Protein AF-A0A2N2IJ74-F1 (afdb_monomer)

Structure (mmCIF, N/CA/C/O backbone):
data_AF-A0A2N2IJ74-F1
#
_entry.id   AF-A0A2N2IJ74-F1
#
loop_
_atom_site.group_PDB
_atom_site.id
_atom_site.type_symbol
_atom_site.label_atom_id
_atom_site.label_alt_id
_atom_site.label_comp_id
_atom_site.label_asym_id
_atom_site.label_entity_id
_atom_site.label_seq_id
_atom_site.pdbx_PDB_ins_code
_atom_site.Cartn_x
_atom_site.Cartn_y
_atom_site.Cartn_z
_atom_site.occupancy
_atom_site.B_iso_or_equiv
_atom_site.auth_seq_id
_atom_site.auth_comp_id
_atom_site.auth_asym_id
_atom_site.auth_atom_id
_atom_site.pdbx_PDB_model_num
ATOM 1 N N . MET A 1 1 ? -77.631 -13.175 31.301 1.00 42.38 1 MET A N 1
ATOM 2 C CA . MET A 1 1 ? -77.219 -14.282 30.414 1.00 42.38 1 MET A CA 1
ATOM 3 C C . MET A 1 1 ? -76.063 -13.768 29.563 1.00 42.38 1 MET A C 1
ATOM 5 O O . MET A 1 1 ? -76.218 -12.741 28.925 1.00 42.38 1 MET A O 1
ATOM 9 N N . ARG A 1 2 ? -74.901 -14.414 29.710 1.00 50.19 2 ARG A N 1
ATOM 10 C CA . ARG A 1 2 ? -73.622 -14.334 28.968 1.00 50.19 2 ARG A CA 1
ATOM 11 C C . ARG A 1 2 ? -73.760 -13.725 27.552 1.00 50.19 2 ARG A C 1
ATOM 13 O O . ARG A 1 2 ? -74.682 -14.100 26.846 1.00 50.19 2 ARG A O 1
ATOM 20 N N . ILE A 1 3 ? -72.884 -12.827 27.090 1.00 53.03 3 ILE A N 1
ATOM 21 C CA . ILE A 1 3 ? -71.644 -13.192 26.373 1.00 53.03 3 ILE A CA 1
ATOM 22 C C . ILE A 1 3 ? -70.739 -11.944 26.228 1.00 53.03 3 ILE A C 1
ATOM 24 O O . ILE A 1 3 ? -70.997 -11.053 25.428 1.00 53.03 3 ILE A O 1
ATOM 28 N N . LEU A 1 4 ? -69.646 -11.908 26.997 1.00 51.66 4 LEU A N 1
ATOM 29 C CA . LEU A 1 4 ? -68.394 -11.238 26.626 1.00 51.66 4 LEU A CA 1
ATOM 30 C C . LEU A 1 4 ? -67.640 -12.227 25.731 1.00 51.66 4 LEU A C 1
ATOM 32 O O . LEU A 1 4 ? -66.947 -13.108 26.240 1.00 51.66 4 LEU A O 1
ATOM 36 N N . SER A 1 5 ? -67.844 -12.199 24.413 1.00 58.44 5 SER A N 1
ATOM 37 C 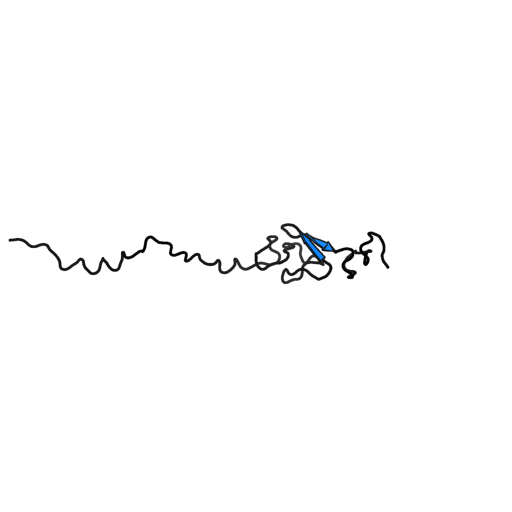CA . SER A 1 5 ? -67.055 -13.053 23.519 1.00 58.44 5 SER A CA 1
ATOM 38 C C . SER A 1 5 ? -67.223 -12.683 22.037 1.00 58.44 5 SER A C 1
ATOM 40 O O . SER A 1 5 ? -68.277 -12.915 21.457 1.00 58.44 5 SER A O 1
ATOM 42 N N . ARG A 1 6 ? -66.103 -12.250 21.430 1.00 60.38 6 ARG A N 1
ATOM 43 C CA . ARG A 1 6 ? -65.576 -12.725 20.121 1.00 60.38 6 ARG A CA 1
ATOM 44 C C . ARG A 1 6 ? -65.547 -11.797 18.905 1.00 60.38 6 ARG A C 1
ATOM 46 O O . ARG A 1 6 ? -65.112 -12.263 17.862 1.00 60.38 6 ARG A O 1
ATOM 53 N N . PHE A 1 7 ? -65.841 -10.504 19.010 1.00 51.53 7 PHE A N 1
ATOM 54 C CA . PHE A 1 7 ? -65.707 -9.595 17.850 1.00 51.53 7 PHE A CA 1
ATOM 55 C C . PHE A 1 7 ? -64.643 -8.499 17.999 1.00 51.53 7 PHE A C 1
ATOM 57 O O . PHE A 1 7 ? -64.763 -7.435 17.409 1.00 51.53 7 PHE A O 1
ATOM 64 N N . ASN A 1 8 ? -63.578 -8.751 18.768 1.00 51.91 8 ASN A N 1
ATOM 65 C CA . ASN A 1 8 ? -62.438 -7.828 18.844 1.00 51.91 8 ASN A CA 1
ATOM 66 C C . ASN A 1 8 ? -61.088 -8.542 19.026 1.00 51.91 8 ASN A C 1
ATOM 68 O O . ASN A 1 8 ? -60.305 -8.173 19.893 1.00 51.91 8 ASN A O 1
ATOM 72 N N . PHE A 1 9 ? -60.836 -9.622 18.280 1.00 53.06 9 PHE A N 1
ATOM 73 C CA . PHE A 1 9 ? -59.557 -10.342 18.400 1.00 53.06 9 PHE A CA 1
ATOM 74 C C . PHE A 1 9 ? -59.051 -10.985 17.101 1.00 53.06 9 PHE A C 1
ATOM 76 O O . PHE A 1 9 ? -58.256 -11.917 17.153 1.00 53.06 9 PHE A O 1
ATOM 83 N N . LEU A 1 10 ? -59.491 -10.504 15.929 1.00 50.38 10 LEU A N 1
ATOM 84 C CA . LEU A 1 10 ? -58.972 -10.988 14.638 1.00 50.38 10 LEU A CA 1
ATOM 85 C C . LEU A 1 10 ? -58.133 -9.953 13.866 1.00 50.38 10 LEU A C 1
ATOM 87 O O . LEU A 1 10 ? -57.564 -10.283 12.837 1.00 50.38 10 LEU A O 1
ATOM 91 N N . LEU A 1 11 ? -57.962 -8.735 14.391 1.00 52.00 11 LEU A N 1
ATOM 92 C CA . LEU A 1 11 ? -57.014 -7.740 13.856 1.00 52.00 11 LEU A CA 1
ATOM 93 C C . LEU A 1 11 ? -55.778 -7.534 14.752 1.00 52.00 11 LEU A C 1
ATOM 95 O O . LEU A 1 11 ? -55.022 -6.596 14.549 1.00 52.00 11 LEU A O 1
ATOM 99 N N . MET A 1 12 ? -55.537 -8.431 15.717 1.00 52.62 12 MET A N 1
ATOM 100 C CA . MET A 1 12 ? -54.263 -8.519 16.455 1.00 52.62 12 MET A CA 1
ATOM 101 C C . MET A 1 12 ? -53.435 -9.765 16.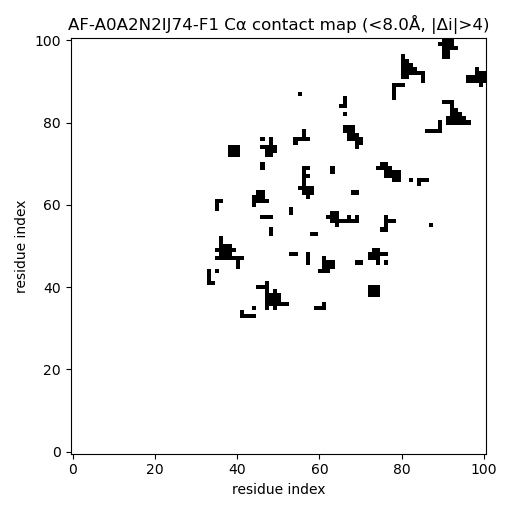092 1.00 52.62 12 MET A C 1
ATOM 103 O O . MET A 1 12 ? -52.403 -10.008 16.702 1.00 52.62 12 MET A O 1
ATOM 107 N N . MET A 1 13 ? -53.852 -10.544 15.084 1.00 53.41 13 MET A N 1
ATOM 108 C CA . MET A 1 13 ? -53.120 -11.741 14.628 1.00 53.41 13 MET A CA 1
ATOM 109 C C . MET A 1 13 ? -52.359 -11.551 13.309 1.00 53.41 13 MET A C 1
ATOM 111 O O . MET A 1 13 ? -51.586 -12.418 12.925 1.00 53.41 13 MET A O 1
ATOM 115 N N . ILE A 1 14 ? -52.487 -10.397 12.650 1.00 59.75 14 ILE A N 1
ATOM 116 C CA . ILE A 1 14 ? -51.569 -9.996 11.566 1.00 59.75 14 ILE A CA 1
ATOM 117 C C . ILE A 1 14 ? -50.274 -9.352 12.095 1.00 59.75 14 ILE A C 1
ATOM 119 O O . ILE A 1 14 ? -49.432 -8.934 11.311 1.00 59.75 14 ILE A O 1
ATOM 123 N N . GLY A 1 15 ? -50.087 -9.307 13.421 1.00 54.78 15 GLY A N 1
ATOM 124 C CA . GLY A 1 15 ? -48.875 -8.802 14.073 1.00 54.78 15 GLY A CA 1
ATOM 125 C C . GLY A 1 15 ? -47.894 -9.872 14.568 1.00 54.78 15 GLY A C 1
ATOM 126 O O . GLY A 1 15 ? -46.900 -9.501 15.175 1.00 54.78 15 GLY A O 1
ATOM 127 N N . TRP A 1 16 ? -48.159 -11.170 14.372 1.00 58.50 16 TRP A N 1
ATOM 128 C CA . TRP A 1 16 ? -47.371 -12.271 14.965 1.00 58.50 16 TRP A CA 1
ATOM 129 C C . TRP A 1 16 ? -47.209 -13.474 14.012 1.00 58.50 16 TRP A C 1
ATOM 131 O O . TRP A 1 16 ? -47.260 -14.628 14.422 1.00 58.50 16 TRP A O 1
ATOM 141 N N . LEU A 1 17 ? -46.971 -13.226 12.722 1.00 55.44 17 LEU A N 1
ATOM 142 C CA . LEU A 1 17 ? -46.261 -14.197 11.874 1.00 55.44 17 LEU A CA 1
ATOM 143 C C . LEU A 1 17 ? -44.824 -13.713 11.655 1.00 55.44 17 LEU A C 1
ATOM 145 O O . LEU A 1 17 ? -44.315 -13.663 10.540 1.00 55.44 17 LEU A O 1
ATOM 149 N N . GLY A 1 18 ? -44.170 -13.348 12.761 1.00 58.91 18 GLY A N 1
ATOM 150 C CA . GLY A 1 18 ? -42.721 -13.417 12.848 1.00 58.91 18 GLY A CA 1
ATOM 151 C C . GLY A 1 18 ? -42.332 -14.885 12.748 1.00 58.91 18 GLY A C 1
ATOM 152 O O . GLY A 1 18 ? -42.480 -15.637 13.709 1.00 58.91 18 GLY A O 1
ATOM 153 N N . LEU A 1 19 ? -41.900 -15.301 11.560 1.00 59.97 19 LEU A N 1
ATOM 154 C CA . LEU A 1 19 ? -41.225 -16.576 11.361 1.00 59.97 19 LEU A CA 1
ATOM 155 C C . LEU A 1 19 ? -39.981 -16.591 12.272 1.00 59.97 19 LEU A C 1
ATOM 157 O O . LEU A 1 19 ? -39.115 -15.728 12.106 1.00 59.97 19 LEU A O 1
ATOM 161 N N . PRO A 1 20 ? -39.852 -17.533 13.228 1.00 60.47 20 PRO A N 1
ATOM 162 C CA . PRO A 1 20 ? -38.630 -17.703 13.999 1.00 60.47 20 PRO A CA 1
ATOM 163 C C . PRO A 1 20 ? -37.649 -18.468 13.109 1.00 60.47 20 PRO A C 1
ATOM 165 O O . PRO A 1 20 ? -37.503 -19.683 13.194 1.00 60.47 20 PRO A O 1
ATOM 168 N N . GLY A 1 21 ? -37.064 -17.763 12.154 1.00 55.56 21 GLY A N 1
ATOM 169 C CA . GLY A 1 21 ? -36.244 -18.366 11.116 1.00 55.56 21 GLY A CA 1
ATOM 170 C C . GLY A 1 21 ? -35.584 -17.275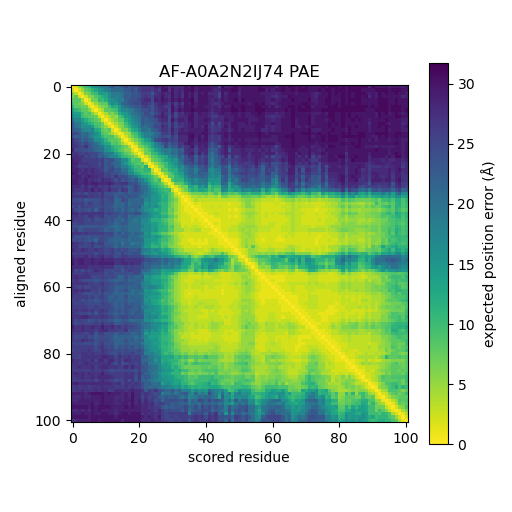 10.306 1.00 55.56 21 GLY A C 1
ATOM 171 O O . GLY A 1 21 ? -36.081 -16.912 9.248 1.00 55.56 21 GLY A O 1
ATOM 172 N N . CYS A 1 22 ? -34.514 -16.729 10.880 1.00 56.72 22 CYS A N 1
ATOM 173 C CA . CYS A 1 22 ? -33.473 -15.946 10.229 1.00 56.72 22 CYS A CA 1
ATOM 174 C C . CYS A 1 22 ? -33.962 -15.083 9.057 1.00 56.72 22 CYS A C 1
ATOM 176 O O . CYS A 1 22 ? -33.675 -15.377 7.898 1.00 56.72 22 CYS A O 1
ATOM 178 N N . HIS A 1 23 ? -34.593 -13.944 9.357 1.00 58.62 23 HIS A N 1
ATOM 179 C CA . HIS A 1 23 ? -34.305 -12.769 8.539 1.00 58.62 23 HIS A CA 1
ATOM 180 C C . HIS A 1 23 ? -32.825 -12.446 8.779 1.00 58.62 23 HIS A C 1
ATOM 182 O O . HIS A 1 23 ? -32.473 -11.596 9.588 1.00 58.62 23 HIS A O 1
ATOM 188 N N . ALA A 1 24 ? -31.947 -13.167 8.081 1.00 58.09 24 ALA A N 1
ATOM 189 C CA . ALA A 1 24 ? -30.610 -12.704 7.770 1.00 58.09 24 ALA A CA 1
ATOM 190 C C . ALA A 1 24 ? -30.749 -11.600 6.716 1.00 58.09 24 ALA A C 1
ATOM 192 O O . ALA A 1 24 ? -30.166 -11.661 5.643 1.00 58.09 24 ALA A O 1
ATOM 193 N N . VAL A 1 25 ? -31.525 -10.564 7.037 1.00 59.59 25 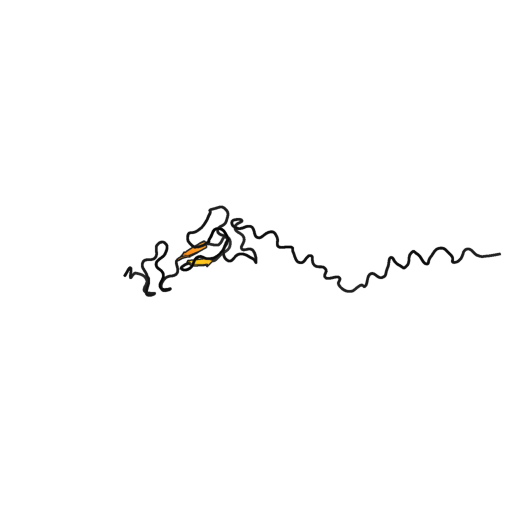VAL A N 1
ATOM 194 C CA . VAL A 1 25 ? -31.153 -9.233 6.592 1.00 59.59 25 VAL A CA 1
ATOM 195 C C . VAL A 1 25 ? -30.081 -8.845 7.591 1.00 59.59 25 VAL A C 1
ATOM 197 O O . VAL A 1 25 ? -30.292 -8.064 8.515 1.00 59.59 25 VAL A O 1
ATOM 200 N N . LEU A 1 26 ? -28.917 -9.483 7.428 1.00 60.88 26 LEU A N 1
ATOM 201 C CA . LEU A 1 26 ? -27.698 -8.754 7.680 1.00 60.88 26 LEU A CA 1
ATOM 202 C C . LEU A 1 26 ? -27.934 -7.437 6.929 1.00 60.88 26 LEU A C 1
ATOM 204 O O . LEU A 1 26 ? -28.341 -7.503 5.759 1.00 60.88 26 LEU A O 1
ATOM 208 N N . PRO A 1 27 ? -27.729 -6.251 7.523 1.00 58.94 27 PRO A N 1
ATOM 209 C CA . PRO A 1 27 ? -27.156 -5.239 6.667 1.00 58.94 27 PRO A CA 1
ATOM 210 C C . PRO A 1 27 ? -25.953 -5.971 6.063 1.00 58.94 27 PRO A C 1
ATOM 212 O O . PRO A 1 27 ? -25.014 -6.321 6.779 1.00 58.94 27 PRO A O 1
ATOM 215 N N . ILE A 1 28 ? -26.031 -6.364 4.783 1.00 61.38 28 ILE A N 1
ATOM 216 C CA . ILE A 1 28 ? -24.798 -6.397 4.016 1.00 61.38 28 ILE A CA 1
ATOM 217 C C . ILE A 1 28 ? -24.252 -5.020 4.319 1.00 61.38 28 ILE A C 1
ATOM 219 O O . ILE A 1 28 ? -24.965 -4.040 4.104 1.00 61.38 28 ILE A O 1
ATOM 223 N N . SER A 1 29 ? -23.164 -4.989 5.085 1.00 56.88 29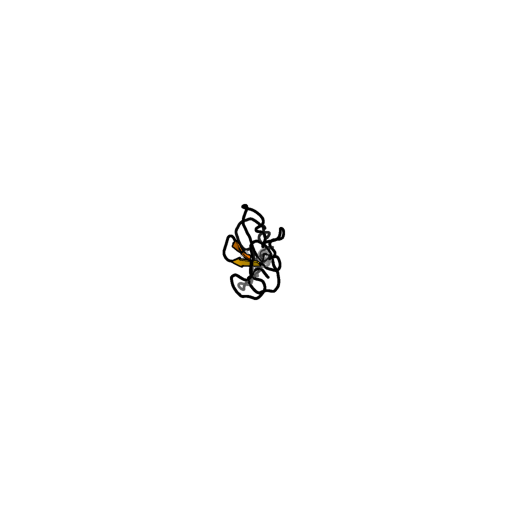 SER A N 1
ATOM 224 C CA . SER A 1 29 ? -22.505 -3.749 5.433 1.00 56.88 29 SER A CA 1
ATOM 225 C C . SER A 1 29 ? -22.384 -3.034 4.101 1.00 56.88 29 SER A C 1
ATOM 227 O O . SER A 1 29 ? -21.716 -3.541 3.198 1.00 56.88 29 SER A O 1
ATOM 229 N N . GLU A 1 30 ? -23.200 -2.001 3.900 1.00 53.84 30 GLU A N 1
ATOM 230 C CA . GLU A 1 30 ? -22.972 -1.055 2.828 1.00 53.84 30 GLU A CA 1
ATOM 231 C C . GLU A 1 30 ? -21.615 -0.531 3.235 1.00 53.84 30 GLU A C 1
ATOM 233 O O . GLU A 1 30 ? -21.562 0.117 4.281 1.00 53.84 30 GLU A O 1
ATOM 238 N N . GLY A 1 31 ? -20.572 -1.042 2.562 1.00 57.62 31 GLY A N 1
ATOM 239 C CA . GLY A 1 31 ? -19.206 -1.099 3.066 1.00 57.62 31 GLY A CA 1
ATOM 240 C C . GLY A 1 31 ? -18.927 0.118 3.915 1.00 57.62 31 GLY A C 1
ATOM 241 O O . GLY A 1 31 ? -19.206 1.238 3.478 1.00 57.62 31 GLY A O 1
ATOM 242 N N . GLU A 1 32 ? -18.487 -0.114 5.152 1.00 60.66 32 GLU A N 1
ATOM 243 C CA . GLU A 1 32 ? -17.863 0.936 5.946 1.00 60.66 32 GLU A CA 1
ATOM 244 C C . GLU A 1 32 ? -16.922 1.632 4.976 1.00 60.66 32 GLU A C 1
ATOM 246 O O . GLU A 1 32 ? -16.068 0.953 4.419 1.00 60.66 32 GLU A O 1
ATOM 251 N N . THR A 1 33 ? -17.272 2.859 4.571 1.00 72.88 33 THR A N 1
ATOM 252 C CA . THR A 1 33 ? -16.852 3.392 3.268 1.00 72.88 33 THR A CA 1
ATOM 253 C C . THR A 1 33 ? -15.348 3.258 3.194 1.00 72.88 33 THR A C 1
ATOM 255 O O . THR A 1 33 ? -14.707 3.954 3.981 1.00 72.88 33 THR A O 1
ATOM 258 N N . ALA A 1 34 ? -14.822 2.349 2.360 1.00 83.12 34 ALA A N 1
ATOM 259 C CA . ALA A 1 34 ? -13.402 2.020 2.386 1.00 83.12 34 ALA A CA 1
ATOM 260 C C . ALA A 1 34 ? -12.621 3.327 2.291 1.00 83.12 34 ALA A C 1
ATOM 262 O O . ALA A 1 34 ? -12.815 4.117 1.355 1.00 83.12 34 ALA A O 1
ATOM 263 N N . THR A 1 35 ? -11.922 3.653 3.377 1.00 88.62 35 THR A N 1
ATOM 264 C CA . THR A 1 35 ? -11.378 4.994 3.567 1.00 88.62 35 THR A CA 1
ATOM 265 C C . THR A 1 35 ? -9.884 4.919 3.412 1.00 88.62 35 THR A C 1
ATOM 267 O O . THR A 1 35 ? -9.162 4.824 4.399 1.00 88.62 35 THR A O 1
ATOM 270 N N . CYS A 1 36 ? -9.455 5.111 2.173 1.00 89.00 36 CYS A N 1
ATOM 271 C CA . CYS A 1 36 ? -8.047 5.082 1.849 1.00 89.00 36 CYS A CA 1
ATOM 272 C C . CYS A 1 36 ? -7.244 6.089 2.679 1.00 89.00 36 CYS A C 1
ATOM 274 O O . CYS A 1 36 ? -7.512 7.299 2.673 1.00 89.00 36 CYS A O 1
ATOM 276 N N . GLY A 1 37 ? -6.225 5.580 3.368 1.00 88.56 37 GLY A N 1
ATOM 277 C CA . GLY A 1 37 ? -5.345 6.343 4.242 1.00 88.56 37 GLY A CA 1
ATOM 278 C C . GLY A 1 37 ? -5.830 6.401 5.691 1.00 88.56 37 GLY A C 1
ATOM 279 O O . GLY A 1 37 ? -5.381 7.278 6.440 1.00 88.56 37 GLY A O 1
ATOM 280 N N . ASN A 1 38 ? -6.732 5.510 6.114 1.00 90.12 38 ASN A N 1
ATOM 281 C CA . ASN A 1 38 ? -7.141 5.384 7.517 1.00 90.12 38 ASN A CA 1
ATOM 282 C C . ASN A 1 38 ? -6.180 4.481 8.324 1.00 90.12 38 ASN A C 1
ATOM 284 O O . ASN A 1 38 ? -6.172 4.540 9.557 1.00 90.12 38 ASN A O 1
ATOM 288 N N . GLY A 1 39 ? -5.310 3.736 7.639 1.00 89.81 39 GLY A N 1
ATOM 289 C CA . GLY A 1 39 ? -4.317 2.827 8.203 1.00 89.81 39 GLY A CA 1
ATOM 290 C C . GLY A 1 39 ? -4.859 1.435 8.517 1.00 89.81 39 GLY A C 1
ATOM 291 O O . GLY A 1 39 ? -4.212 0.707 9.270 1.00 89.81 39 GLY A O 1
ATOM 292 N N . VAL A 1 40 ? -6.030 1.095 7.985 1.00 90.62 40 VAL A N 1
ATOM 293 C CA . VAL A 1 40 ? -6.739 -0.179 8.108 1.00 90.62 40 VAL A CA 1
ATOM 294 C C . VAL A 1 40 ? -6.958 -0.711 6.699 1.00 90.62 40 VAL A C 1
ATOM 296 O O . VAL A 1 40 ? -7.398 0.033 5.839 1.00 90.62 40 VAL A O 1
ATOM 299 N N . LEU A 1 41 ? -6.643 -1.980 6.444 1.00 90.56 41 LEU A N 1
ATOM 300 C CA . LEU A 1 41 ? -6.823 -2.555 5.118 1.00 90.56 41 LEU A CA 1
ATOM 301 C C . LEU A 1 41 ? -8.284 -2.982 4.938 1.00 90.56 41 LEU A C 1
ATOM 303 O O . LEU A 1 41 ? -8.684 -4.079 5.348 1.00 90.56 41 LEU A O 1
ATOM 307 N N . ASP A 1 42 ? -9.081 -2.110 4.325 1.00 90.38 42 ASP A N 1
ATOM 308 C CA . ASP A 1 42 ? -10.487 -2.389 4.053 1.00 90.38 42 ASP A CA 1
ATOM 309 C C . ASP A 1 42 ? -10.656 -3.428 2.915 1.00 90.38 42 ASP A C 1
ATOM 311 O O . ASP A 1 42 ? -9.775 -3.600 2.070 1.00 90.38 42 ASP A O 1
ATOM 315 N N . PRO A 1 43 ? -11.796 -4.149 2.826 1.00 88.25 43 PRO A N 1
ATOM 316 C CA . PRO A 1 43 ? -12.001 -5.206 1.823 1.00 88.25 43 PRO A CA 1
ATOM 317 C C . PRO A 1 43 ? -11.929 -4.747 0.357 1.00 88.25 43 PRO A C 1
ATOM 319 O O . PRO A 1 43 ? -11.820 -5.581 -0.543 1.00 88.25 43 PRO A O 1
ATOM 322 N N . GLU A 1 44 ? -12.073 -3.445 0.116 1.00 88.50 44 GLU A N 1
ATOM 323 C CA . GLU A 1 44 ? -12.045 -2.816 -1.209 1.00 88.50 44 GLU A CA 1
ATOM 324 C C . GLU A 1 44 ? -10.659 -2.230 -1.541 1.00 88.50 44 GLU A C 1
ATOM 326 O O . GLU A 1 44 ? -10.456 -1.721 -2.642 1.00 88.50 44 GLU A O 1
ATOM 331 N N . GLU A 1 45 ? -9.699 -2.349 -0.623 1.00 91.19 45 GLU A N 1
ATOM 332 C CA . GLU A 1 45 ? -8.346 -1.816 -0.731 1.00 91.19 45 GLU A CA 1
ATOM 333 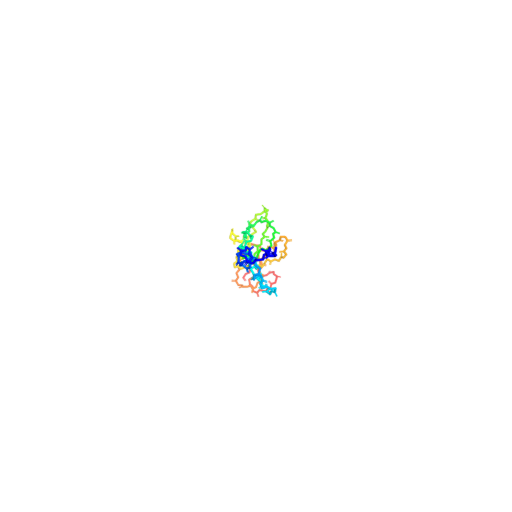C C . GLU A 1 45 ? -7.328 -2.941 -0.922 1.00 91.19 45 GLU A C 1
ATOM 335 O O . GLU A 1 45 ? -7.497 -4.076 -0.477 1.00 91.19 45 GLU A O 1
ATOM 340 N N . THR A 1 46 ? -6.239 -2.626 -1.620 1.00 92.12 46 THR A N 1
ATOM 341 C CA . THR A 1 46 ? -5.110 -3.555 -1.805 1.00 92.12 46 THR A CA 1
ATOM 342 C C . THR A 1 46 ? -3.918 -3.180 -0.920 1.00 92.12 46 THR A C 1
ATOM 344 O O . THR A 1 46 ? -3.038 -4.006 -0.693 1.00 92.12 46 THR A O 1
ATOM 347 N N . CYS A 1 47 ? -3.893 -1.945 -0.421 1.00 92.62 47 CYS A N 1
ATOM 348 C CA . CYS A 1 47 ? -2.929 -1.402 0.529 1.00 92.62 47 CYS A CA 1
ATOM 349 C C . CYS A 1 47 ? -3.564 -0.194 1.236 1.00 92.62 47 CYS A C 1
ATOM 351 O O . CYS A 1 47 ? -4.290 0.545 0.585 1.00 92.62 47 CYS A O 1
ATOM 353 N N . ASP A 1 48 ? -3.250 0.057 2.510 1.00 93.00 48 ASP A N 1
ATOM 354 C CA . ASP A 1 48 ? -3.588 1.322 3.184 1.00 93.00 48 ASP A CA 1
ATOM 355 C C . ASP A 1 48 ? -2.373 1.859 3.972 1.00 93.00 48 ASP A C 1
ATOM 357 O O . ASP A 1 48 ? -2.031 1.328 5.033 1.00 93.00 48 ASP A O 1
ATOM 361 N N . PRO A 1 49 ? -1.697 2.923 3.494 1.00 86.56 49 PRO A N 1
ATOM 362 C CA . PRO A 1 49 ? -0.488 3.466 4.116 1.00 86.56 49 PRO A CA 1
ATOM 363 C C . PRO A 1 49 ? -0.759 4.331 5.361 1.00 86.56 49 PRO A C 1
ATOM 365 O O . PRO A 1 49 ? 0.172 4.861 5.979 1.00 86.56 49 PRO A O 1
ATOM 368 N N . GLY A 1 50 ? -2.026 4.524 5.718 1.00 88.19 50 GLY A N 1
ATOM 369 C CA . GLY A 1 50 ? -2.490 5.467 6.718 1.00 88.19 50 GLY A CA 1
ATOM 3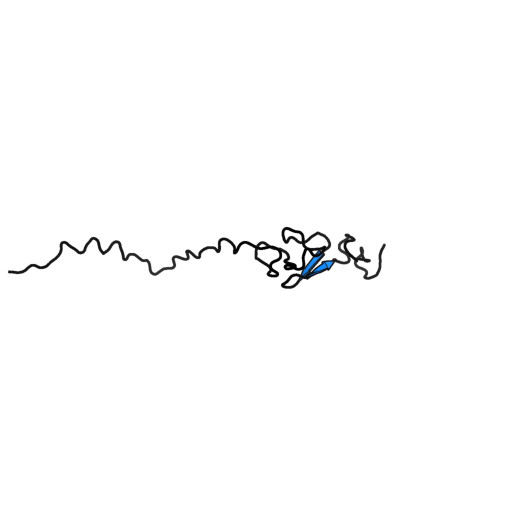70 C C . GLY A 1 50 ? -2.328 6.931 6.315 1.00 88.19 50 GLY A C 1
ATOM 371 O O . GLY A 1 50 ? -1.898 7.292 5.216 1.00 88.19 50 GLY A O 1
ATOM 372 N N . ALA A 1 51 ? -2.628 7.814 7.269 1.00 78.38 51 ALA A N 1
ATOM 373 C CA . ALA A 1 51 ? -2.597 9.265 7.073 1.00 78.38 51 ALA A CA 1
ATOM 374 C C . ALA A 1 51 ? -1.190 9.820 6.775 1.00 78.38 51 ALA A C 1
ATOM 376 O O . ALA A 1 51 ? -1.052 10.980 6.383 1.00 78.38 51 ALA A O 1
ATOM 377 N N . ALA A 1 52 ? -0.144 9.007 6.970 1.00 63.00 52 ALA A N 1
ATOM 378 C CA . ALA A 1 52 ? 1.239 9.358 6.661 1.00 63.00 52 ALA A CA 1
ATOM 379 C C . ALA A 1 52 ? 1.534 9.414 5.150 1.00 63.00 52 ALA A C 1
ATOM 381 O O . ALA A 1 52 ? 2.600 9.896 4.773 1.00 63.00 52 ALA A O 1
ATOM 382 N N . GLY A 1 53 ? 0.563 9.052 4.305 1.00 54.53 53 GLY A N 1
ATOM 383 C CA . GLY A 1 53 ? 0.536 9.450 2.907 1.00 54.53 53 GLY A CA 1
ATOM 384 C C . GLY A 1 53 ? 1.261 8.481 1.984 1.00 54.53 53 GLY A C 1
ATOM 385 O O . GLY A 1 53 ? 2.334 7.978 2.300 1.00 54.53 53 GLY A O 1
ATOM 386 N N . GLN A 1 54 ? 0.604 8.241 0.850 1.00 58.16 54 GLN A N 1
ATOM 387 C CA . GLN A 1 54 ? 1.097 7.679 -0.412 1.00 58.16 54 GLN A CA 1
ATOM 388 C C . GLN A 1 54 ? 2.546 7.225 -0.353 1.00 58.16 54 GLN A C 1
ATOM 390 O O . GLN A 1 54 ? 3.489 7.978 -0.591 1.00 58.16 54 GLN A O 1
ATOM 395 N N . GLN A 1 55 ? 2.690 5.961 0.005 1.00 67.69 55 GLN A N 1
ATOM 396 C CA . GLN A 1 55 ? 3.932 5.248 -0.181 1.00 67.69 55 GLN A CA 1
ATOM 397 C C . GLN A 1 55 ? 4.090 5.077 -1.687 1.00 67.69 55 GLN A C 1
ATOM 399 O O . GLN A 1 55 ? 3.097 4.873 -2.378 1.00 67.69 55 GLN A O 1
ATOM 404 N N . GLU A 1 56 ? 5.307 5.161 -2.208 1.00 78.00 56 GLU A N 1
ATOM 405 C CA . GLU A 1 56 ? 5.576 5.088 -3.653 1.00 78.00 56 GLU A CA 1
ATOM 406 C C . GLU A 1 56 ? 4.980 3.823 -4.325 1.00 78.00 56 GLU A C 1
ATOM 408 O O . GLU A 1 56 ? 4.774 3.809 -5.536 1.00 78.00 56 GLU A O 1
ATOM 413 N N . GLY A 1 57 ? 4.609 2.810 -3.528 1.00 86.44 57 GLY A N 1
ATOM 414 C CA . GLY A 1 57 ? 3.897 1.605 -3.954 1.00 86.44 57 GLY A CA 1
ATOM 415 C C . GLY A 1 57 ? 2.394 1.509 -3.690 1.00 86.44 57 GLY A C 1
ATOM 416 O O . GLY A 1 57 ? 1.796 0.530 -4.127 1.00 86.44 57 GLY A O 1
ATOM 417 N N . CYS A 1 58 ? 1.771 2.479 -3.015 1.00 91.62 58 CYS A N 1
ATOM 418 C CA . CYS A 1 58 ? 0.323 2.521 -2.796 1.00 91.62 58 CYS A CA 1
ATOM 419 C C . CYS A 1 58 ? -0.278 3.794 -3.402 1.00 91.62 58 CYS A C 1
ATOM 421 O O . CYS A 1 58 ? -0.003 4.913 -2.955 1.00 91.62 58 CYS A O 1
ATOM 423 N N . ALA A 1 59 ? -1.092 3.616 -4.438 1.00 88.31 59 ALA A N 1
ATOM 424 C CA . ALA A 1 59 ? -1.737 4.693 -5.170 1.00 88.31 59 ALA A CA 1
ATOM 425 C C . ALA A 1 59 ? -2.809 5.410 -4.329 1.00 88.31 59 ALA A C 1
ATOM 427 O O . ALA A 1 59 ? -3.200 4.973 -3.248 1.00 88.31 59 ALA A O 1
ATOM 428 N N . GLN A 1 60 ? -3.300 6.551 -4.829 1.00 86.00 60 GLN A N 1
ATOM 429 C CA . GLN A 1 60 ? -4.265 7.390 -4.095 1.00 86.00 60 GLN A CA 1
ATOM 430 C C . GLN A 1 60 ? -5.620 6.712 -3.868 1.00 86.00 60 GLN A C 1
ATOM 432 O O . GLN A 1 60 ? -6.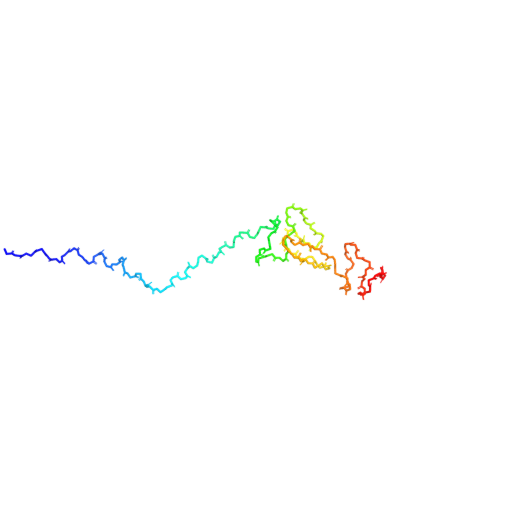397 7.162 -3.033 1.00 86.00 60 GLN A O 1
ATOM 437 N N . ASP A 1 61 ? -5.914 5.692 -4.665 1.00 87.12 61 ASP A N 1
ATOM 438 C CA . ASP A 1 61 ? -7.103 4.854 -4.595 1.00 87.12 61 ASP A CA 1
ATOM 439 C C . ASP A 1 61 ? -6.852 3.559 -3.805 1.00 87.12 61 ASP A C 1
ATOM 441 O O . ASP A 1 61 ? -7.638 2.623 -3.914 1.00 87.12 61 ASP A O 1
ATOM 445 N N . CYS A 1 62 ? -5.764 3.498 -3.025 1.00 91.12 62 CYS A N 1
ATOM 446 C CA . CYS A 1 62 ? -5.384 2.342 -2.214 1.00 91.12 62 CYS A CA 1
ATOM 447 C C . CYS A 1 62 ? -5.216 1.050 -3.035 1.00 91.12 62 CYS A C 1
ATOM 449 O O . CYS A 1 62 ? -5.472 -0.069 -2.577 1.00 91.12 62 CYS A O 1
ATOM 451 N N . THR A 1 63 ? -4.743 1.215 -4.276 1.00 91.44 63 THR A N 1
ATOM 452 C CA . THR A 1 63 ? -4.287 0.130 -5.148 1.00 91.44 63 THR A CA 1
ATOM 453 C C . THR A 1 63 ? -2.763 0.038 -5.163 1.00 91.44 63 THR A C 1
ATOM 455 O O . THR A 1 63 ? -2.057 1.040 -5.037 1.00 91.44 63 THR A O 1
ATOM 458 N N . ILE A 1 64 ? -2.234 -1.177 -5.311 1.00 91.00 64 ILE A N 1
ATOM 459 C CA . ILE A 1 64 ? -0.786 -1.398 -5.402 1.00 91.00 64 ILE A CA 1
ATOM 460 C C . ILE A 1 64 ? -0.281 -0.970 -6.785 1.00 91.00 64 ILE A C 1
ATOM 462 O O . ILE A 1 64 ? -0.830 -1.367 -7.817 1.00 91.00 64 ILE A O 1
ATOM 466 N N . VAL A 1 65 ? 0.793 -0.183 -6.805 1.00 89.88 65 VAL A N 1
ATOM 467 C CA . VAL A 1 65 ? 1.493 0.215 -8.033 1.00 89.88 65 VAL A CA 1
ATOM 468 C C . VAL A 1 65 ? 2.348 -0.963 -8.536 1.00 89.88 65 VAL A C 1
ATOM 470 O O . VAL A 1 65 ? 2.969 -1.647 -7.723 1.00 89.88 65 VAL A O 1
ATOM 473 N N . PRO A 1 66 ? 2.429 -1.229 -9.856 1.00 89.25 66 PRO A N 1
ATOM 474 C CA . PRO A 1 66 ? 3.341 -2.246 -10.392 1.00 89.25 66 PRO A CA 1
ATOM 475 C C . PRO A 1 66 ? 4.789 -2.012 -9.938 1.00 89.25 66 PRO A C 1
ATOM 477 O O . PRO A 1 66 ? 5.235 -0.865 -9.932 1.00 89.25 66 PRO A O 1
ATOM 480 N N . GLY A 1 67 ? 5.510 -3.074 -9.573 1.00 87.69 67 GLY A N 1
ATOM 481 C CA . GLY A 1 67 ? 6.845 -2.961 -8.968 1.00 87.69 67 GLY A CA 1
ATOM 482 C C . GLY A 1 67 ? 6.860 -2.910 -7.445 1.00 87.69 67 GLY A C 1
ATOM 483 O O . GLY A 1 67 ? 7.923 -2.821 -6.847 1.00 87.69 67 GLY A O 1
ATOM 484 N N . TRP A 1 68 ? 5.700 -2.978 -6.785 1.00 90.69 68 TRP A N 1
ATOM 485 C CA . TRP A 1 68 ? 5.610 -2.831 -5.334 1.00 90.69 68 TRP A CA 1
ATOM 486 C C . TRP A 1 68 ? 4.836 -3.970 -4.676 1.00 90.69 68 TRP A C 1
ATOM 488 O O . TRP A 1 68 ? 3.860 -4.483 -5.220 1.00 90.69 68 TRP A O 1
ATOM 498 N N . SER A 1 69 ? 5.263 -4.344 -3.470 1.00 90.44 69 SER A N 1
ATOM 499 C CA . SER A 1 69 ? 4.557 -5.253 -2.566 1.00 90.44 69 SER A CA 1
ATOM 500 C C . SER A 1 69 ? 4.284 -4.528 -1.260 1.00 90.44 69 SER A C 1
ATOM 502 O O . SER A 1 69 ? 5.181 -3.894 -0.708 1.00 90.44 69 SER A O 1
ATOM 504 N N . CYS A 1 70 ? 3.059 -4.628 -0.757 1.00 91.62 70 CYS A N 1
ATOM 505 C CA . CYS A 1 70 ? 2.650 -3.982 0.482 1.00 91.62 70 CYS A CA 1
ATOM 506 C C . CYS A 1 70 ? 2.222 -5.034 1.503 1.00 91.62 70 CYS A C 1
ATOM 508 O O . CYS A 1 70 ? 1.433 -5.921 1.186 1.00 91.62 70 CYS A O 1
ATOM 510 N N . ASP A 1 71 ? 2.712 -4.904 2.733 1.00 90.88 71 ASP A N 1
ATOM 511 C CA . ASP A 1 71 ? 2.425 -5.835 3.823 1.00 90.88 71 ASP A CA 1
ATOM 512 C C . ASP A 1 71 ? 2.098 -5.078 5.119 1.00 90.88 71 ASP A C 1
ATOM 514 O O . ASP A 1 71 ? 2.636 -4.002 5.387 1.00 90.88 71 ASP A O 1
ATOM 518 N N . GLY A 1 72 ? 1.239 -5.670 5.955 1.00 89.69 72 GLY A N 1
ATOM 519 C CA . GLY A 1 72 ? 0.861 -5.131 7.265 1.00 89.69 72 GLY A CA 1
ATOM 520 C C . GLY A 1 72 ? -0.338 -4.173 7.262 1.00 89.69 72 GLY A C 1
ATOM 521 O O . GLY A 1 72 ? -0.948 -3.903 6.229 1.00 89.69 72 GLY A O 1
ATOM 522 N N . GLU A 1 73 ? -0.671 -3.692 8.462 1.00 90.12 73 GLU A N 1
ATOM 523 C CA . GLU A 1 73 ? -1.758 -2.748 8.741 1.00 90.12 73 GLU A CA 1
ATOM 524 C C . GLU A 1 73 ? -1.302 -1.769 9.851 1.00 90.12 73 GLU A C 1
ATOM 526 O O . GLU A 1 73 ? -1.140 -2.193 11.004 1.00 90.12 73 GLU A O 1
ATOM 531 N N . PRO A 1 74 ? -0.999 -0.494 9.535 1.00 88.56 74 PRO A N 1
ATOM 532 C CA . PRO A 1 74 ? -1.019 0.117 8.203 1.00 88.56 74 PRO A CA 1
ATOM 533 C C . PRO A 1 74 ? -0.032 -0.566 7.252 1.00 88.56 74 PRO A C 1
ATOM 535 O O . PRO A 1 74 ? 1.046 -1.004 7.663 1.00 88.56 74 PRO A O 1
ATOM 538 N N . SER A 1 75 ? -0.417 -0.670 5.985 1.00 90.31 75 SER A N 1
ATOM 539 C CA . SER A 1 75 ? 0.402 -1.276 4.944 1.00 90.31 75 SER A CA 1
ATOM 540 C C . SER A 1 75 ? 1.697 -0.499 4.773 1.00 90.31 75 SER A C 1
ATOM 542 O O . SER A 1 75 ? 1.701 0.730 4.776 1.00 90.31 75 SER A O 1
ATOM 544 N N . VAL A 1 76 ? 2.802 -1.224 4.632 1.00 88.50 76 VAL A N 1
ATOM 545 C CA . VAL A 1 76 ? 4.112 -0.677 4.282 1.00 88.50 76 VAL A CA 1
ATOM 546 C C . VAL A 1 76 ? 4.525 -1.286 2.954 1.00 88.50 76 VAL A C 1
ATOM 548 O O . VAL A 1 76 ? 4.711 -2.497 2.853 1.00 88.50 76 VAL A O 1
ATOM 551 N N . CYS A 1 77 ? 4.654 -0.439 1.941 1.00 89.56 77 CYS A N 1
ATOM 552 C CA . CYS A 1 77 ? 5.015 -0.836 0.593 1.00 89.56 77 CYS A CA 1
ATOM 553 C C . CYS A 1 77 ? 6.524 -0.785 0.386 1.00 89.56 77 CYS A C 1
ATOM 555 O O . CYS A 1 77 ? 7.172 0.237 0.630 1.00 89.56 77 CYS A O 1
ATOM 557 N N . GLY A 1 78 ? 7.061 -1.903 -0.086 1.00 88.25 78 GLY A N 1
ATOM 558 C CA . GLY A 1 78 ? 8.435 -2.065 -0.514 1.00 88.25 78 GLY A CA 1
ATOM 559 C C . GLY A 1 78 ? 8.512 -2.372 -2.014 1.00 88.25 78 GLY A C 1
ATOM 560 O O . GLY A 1 78 ? 7.609 -3.019 -2.548 1.00 88.25 78 GLY A O 1
ATOM 561 N N . PRO A 1 79 ? 9.578 -1.921 -2.683 1.00 88.75 79 PRO A N 1
ATOM 562 C CA . PRO A 1 79 ? 9.850 -2.304 -4.060 1.00 88.75 79 PRO A CA 1
ATOM 563 C C . PRO A 1 79 ? 10.089 -3.828 -4.241 1.00 88.75 79 PRO A C 1
ATOM 565 O O . PRO A 1 79 ? 10.561 -4.480 -3.299 1.00 88.75 79 PRO A O 1
ATOM 568 N N . ILE A 1 80 ? 9.794 -4.403 -5.418 1.00 86.56 80 ILE A N 1
ATOM 569 C CA . ILE A 1 80 ? 9.956 -5.843 -5.722 1.00 86.56 80 ILE A CA 1
ATOM 570 C C . ILE A 1 80 ? 11.171 -6.106 -6.620 1.00 86.56 80 ILE A C 1
ATOM 572 O O . ILE A 1 80 ? 11.092 -6.093 -7.842 1.00 86.56 80 ILE A O 1
ATOM 576 N N . CYS A 1 81 ? 12.254 -6.567 -6.000 1.00 85.31 81 CYS A N 1
ATOM 577 C CA . CYS A 1 81 ? 13.452 -6.976 -6.725 1.00 85.31 81 CYS A CA 1
ATOM 578 C C . CYS A 1 81 ? 13.195 -8.150 -7.690 1.00 85.31 81 CYS A C 1
ATOM 580 O O . CYS A 1 81 ? 12.724 -9.215 -7.273 1.00 85.31 81 CYS A O 1
ATOM 582 N N . GLY A 1 82 ? 13.621 -8.011 -8.949 1.00 82.38 82 GLY A N 1
ATOM 583 C CA . GLY A 1 82 ? 13.582 -9.098 -9.935 1.00 82.38 82 GLY A CA 1
ATOM 584 C C . GLY A 1 82 ? 12.262 -9.285 -10.678 1.00 82.38 82 GLY A C 1
ATOM 585 O O . GLY A 1 82 ? 12.048 -10.347 -11.269 1.00 82.38 82 GLY A O 1
ATOM 586 N N . ASP A 1 83 ? 11.374 -8.295 -10.645 1.00 82.75 83 ASP A N 1
ATOM 587 C CA . ASP A 1 83 ? 10.115 -8.308 -11.390 1.00 82.75 83 ASP A CA 1
ATOM 588 C C . ASP A 1 83 ? 10.231 -7.709 -12.809 1.00 82.75 83 ASP A C 1
ATOM 590 O O . ASP A 1 83 ? 9.272 -7.763 -13.586 1.00 82.75 83 ASP A O 1
ATOM 594 N N . GLY A 1 84 ? 11.417 -7.210 -13.174 1.00 81.69 84 GLY A N 1
ATOM 595 C CA . GLY A 1 84 ? 11.663 -6.549 -14.452 1.00 81.69 84 GLY A CA 1
ATOM 596 C C . GLY A 1 84 ? 11.136 -5.109 -14.507 1.00 81.69 84 GLY A C 1
ATOM 597 O O . GLY A 1 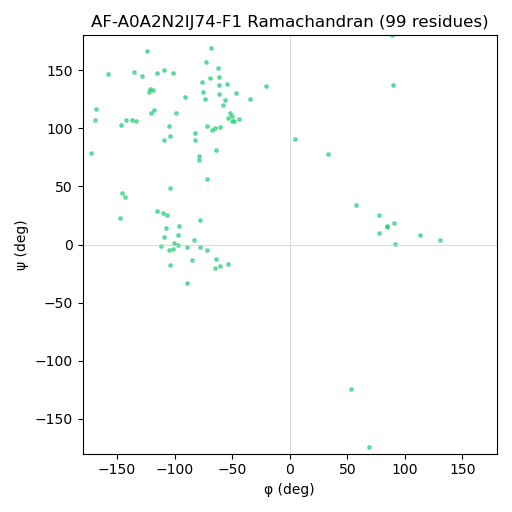84 ? 10.767 -4.644 -15.594 1.00 81.69 84 GLY A O 1
ATOM 598 N N . VAL A 1 85 ? 11.017 -4.439 -13.353 1.00 82.69 85 VAL A N 1
ATOM 599 C CA . VAL A 1 85 ? 10.631 -3.034 -13.240 1.00 82.69 85 VAL A CA 1
ATOM 600 C C . VAL A 1 85 ? 11.496 -2.296 -12.202 1.00 82.69 85 VAL A C 1
ATOM 602 O O . VAL A 1 85 ? 11.268 -2.376 -11.002 1.00 82.69 85 VAL A O 1
ATOM 605 N N . LEU A 1 86 ? 12.408 -1.429 -12.654 1.00 83.00 86 LEU A N 1
ATOM 606 C CA . LEU A 1 86 ? 13.133 -0.514 -11.758 1.00 83.00 86 LEU A CA 1
ATOM 607 C C . LEU A 1 86 ? 12.230 0.621 -11.229 1.00 83.00 86 LEU A C 1
ATOM 609 O O . LEU A 1 86 ? 12.001 1.617 -11.927 1.00 83.00 86 LEU A O 1
ATOM 613 N N . VAL A 1 87 ? 11.766 0.514 -9.980 1.00 83.06 87 VAL A N 1
ATOM 614 C CA . VAL A 1 87 ? 11.061 1.584 -9.244 1.00 83.06 87 VAL A CA 1
ATOM 615 C C . VAL A 1 87 ? 11.744 1.924 -7.912 1.00 83.06 87 VAL A C 1
ATOM 617 O O . VAL A 1 87 ? 12.658 1.244 -7.460 1.00 83.06 87 VAL A O 1
ATOM 620 N N . GLY A 1 88 ? 11.365 3.048 -7.292 1.00 78.56 88 GLY A N 1
ATOM 621 C CA . GLY A 1 88 ? 11.853 3.443 -5.966 1.00 78.56 88 GLY A CA 1
ATOM 622 C C . GLY A 1 88 ? 13.384 3.474 -5.835 1.00 78.56 88 GLY A C 1
ATOM 623 O O . GLY A 1 88 ? 14.076 4.189 -6.559 1.00 78.56 88 GLY A O 1
ATOM 624 N N . ASN A 1 89 ? 13.904 2.724 -4.858 1.00 76.12 89 ASN A N 1
ATOM 625 C CA . ASN A 1 89 ? 15.334 2.594 -4.556 1.00 76.12 89 ASN A CA 1
ATOM 626 C C . ASN A 1 89 ? 15.914 1.230 -4.972 1.00 76.12 89 ASN A C 1
ATOM 628 O O . ASN A 1 89 ? 16.876 0.755 -4.362 1.00 76.12 89 ASN A O 1
ATOM 632 N N . GLU A 1 90 ? 15.297 0.583 -5.953 1.00 74.56 90 GLU A N 1
ATOM 633 C CA . GLU A 1 90 ? 15.735 -0.707 -6.472 1.00 74.56 90 GLU A CA 1
ATOM 634 C C . GLU A 1 90 ? 16.992 -0.564 -7.310 1.00 74.56 90 GLU A C 1
ATOM 636 O O . GLU A 1 90 ? 17.039 0.180 -8.286 1.00 74.56 90 GLU A O 1
ATOM 641 N N . GLU A 1 91 ? 18.012 -1.325 -6.932 1.00 73.94 91 GLU A N 1
ATOM 642 C CA . GLU A 1 91 ? 19.231 -1.523 -7.711 1.00 73.94 91 GLU A CA 1
ATOM 643 C C . GLU A 1 91 ? 19.279 -2.960 -8.252 1.00 73.94 91 GLU A C 1
ATOM 645 O O . GLU A 1 91 ? 20.363 -3.514 -8.373 1.00 73.94 91 GLU A O 1
ATOM 650 N N . CYS A 1 92 ? 18.136 -3.623 -8.468 1.00 74.31 92 CYS A N 1
ATOM 651 C CA . CYS A 1 92 ? 18.111 -5.018 -8.910 1.00 74.31 92 CYS A CA 1
ATOM 652 C C . CYS A 1 92 ? 16.927 -5.348 -9.826 1.00 74.31 92 CYS A C 1
ATOM 654 O O . CYS A 1 92 ? 15.813 -5.605 -9.380 1.00 74.31 92 CYS A O 1
ATOM 656 N N . GLU A 1 93 ? 17.208 -5.433 -11.124 1.00 71.00 93 GLU A N 1
ATOM 657 C CA . GLU A 1 93 ? 16.212 -5.769 -12.152 1.00 71.00 93 GLU A CA 1
ATOM 658 C C . GLU A 1 93 ? 16.099 -7.287 -12.391 1.00 71.00 93 GLU A C 1
ATOM 660 O O . GLU A 1 93 ? 15.029 -7.820 -12.674 1.00 71.00 93 GLU A O 1
ATOM 665 N N . ASN A 1 94 ? 17.212 -8.015 -12.247 1.00 67.94 94 ASN A N 1
ATOM 666 C CA . ASN A 1 94 ? 17.334 -9.420 -12.665 1.00 67.94 94 ASN A CA 1
ATOM 667 C C . ASN A 1 94 ? 17.118 -10.431 -11.521 1.00 67.94 94 ASN A C 1
ATOM 669 O O . ASN A 1 94 ? 17.380 -11.625 -11.681 1.00 67.94 94 ASN A O 1
ATOM 673 N N . GLY A 1 95 ? 16.683 -9.959 -10.349 1.00 65.00 95 GLY A N 1
ATOM 674 C CA . GLY A 1 95 ? 16.520 -10.775 -9.141 1.00 65.00 95 GLY A CA 1
ATOM 675 C C . GLY A 1 95 ? 17.831 -11.085 -8.414 1.00 65.00 95 GLY A C 1
ATOM 676 O O . GLY A 1 95 ? 17.833 -11.901 -7.491 1.00 65.00 95 GLY A O 1
ATOM 677 N N . ASP A 1 96 ? 18.935 -10.440 -8.806 1.00 67.19 96 ASP A N 1
ATOM 678 C CA . ASP A 1 96 ? 20.207 -10.495 -8.087 1.00 67.19 96 ASP A CA 1
ATOM 679 C C . ASP A 1 96 ? 20.355 -9.232 -7.216 1.00 67.19 96 ASP A C 1
ATOM 681 O O . ASP A 1 96 ? 20.416 -8.119 -7.751 1.00 67.19 96 ASP A O 1
ATOM 685 N N . PRO A 1 97 ? 20.343 -9.357 -5.877 1.00 57.59 97 PRO A N 1
ATOM 686 C CA . PRO A 1 97 ? 20.443 -8.209 -4.987 1.00 57.59 97 PRO A CA 1
ATOM 687 C C . PRO A 1 97 ? 21.833 -7.560 -5.101 1.00 57.59 97 PRO A C 1
ATOM 689 O O . PRO A 1 97 ? 22.794 -8.009 -4.476 1.00 57.59 97 PRO A O 1
ATOM 692 N N . GLY A 1 98 ? 21.920 -6.478 -5.884 1.00 61.50 98 GLY A N 1
ATOM 693 C CA . GLY A 1 98 ? 23.131 -5.674 -6.093 1.00 61.50 98 GLY A CA 1
ATOM 694 C C . GLY A 1 98 ? 23.498 -5.386 -7.555 1.00 61.50 98 GLY A C 1
ATOM 695 O O . GLY A 1 98 ? 24.553 -4.793 -7.787 1.00 61.50 98 GLY A O 1
ATOM 696 N N . ASP A 1 99 ? 22.680 -5.802 -8.525 1.00 60.44 99 ASP A N 1
ATOM 697 C CA . ASP A 1 99 ? 22.915 -5.558 -9.953 1.00 60.44 99 ASP A CA 1
ATOM 698 C C . ASP A 1 99 ? 22.019 -4.443 -10.512 1.00 60.44 99 ASP A C 1
ATOM 700 O O . ASP A 1 99 ? 20.885 -4.672 -10.936 1.00 60.44 99 ASP A O 1
ATOM 704 N N . ALA A 1 100 ? 22.546 -3.217 -10.518 1.00 55.78 100 ALA A N 1
ATOM 705 C CA . ALA A 1 100 ? 21.841 -2.023 -10.985 1.00 55.78 100 ALA A CA 1
ATOM 706 C C . ALA A 1 100 ? 21.793 -1.888 -12.526 1.00 55.78 100 ALA A C 1
ATOM 708 O O . ALA A 1 100 ? 21.684 -0.761 -13.021 1.00 55.78 100 ALA A O 1
ATOM 709 N N . THR A 1 101 ? 21.972 -2.977 -13.292 1.00 55.56 101 THR A N 1
ATOM 710 C CA . THR A 1 101 ? 22.177 -2.925 -14.756 1.00 55.56 101 THR A CA 1
ATOM 711 C C . THR A 1 101 ? 21.275 -3.823 -15.589 1.00 55.56 101 THR A C 1
ATOM 713 O O . THR A 1 101 ? 20.946 -4.950 -15.160 1.00 55.56 101 THR A O 1
#

Solvent-accessible surface area (backbone atoms only — not comparable to full-atom values): 6440 Å² total; per-residue (Å²): 132,90,81,96,79,84,90,85,71,78,85,70,60,86,78,68,78,74,71,94,63,77,81,75,69,56,74,70,68,75,60,75,70,68,54,72,32,71,25,54,72,37,98,85,42,68,30,13,52,13,78,82,46,73,39,99,22,30,44,94,78,13,38,63,33,91,43,37,47,59,52,75,71,45,20,49,53,42,71,43,72,37,73,72,46,84,44,94,88,59,42,22,38,82,56,45,95,77,41,76,116

pLDDT: mean 73.72, std 15.36, range [42.38, 93.0]

Sequence (101 aa):
MRILSRFNFLLMMIGWLGLPGCHAVLPISEGETATCGNGVLDPEETCDPGAAGQQEGCAQDCTIVPGWSCDGEPSVCGPICGDGVLVGNEECENGDPGDAT

Radius of gyration: 29.21 Å; Cα contacts (8 Å, |Δi|>4): 159; chains: 1; bounding box: 100×28×45 Å

Secondary structure (DSSP, 8-state):
-----SSSSSSSSTT----SS--------------TTSSS--TT-S----TT---TTB-TTSPBPTTEEEETTTTEEEE-TTSS---TT---SSS-TT---

Mean predicted aligned error: 15.56 Å

Nearest PDB structures (foldseek):
  7ufg-assembly1_A  TM=6.479E-01  e=9.114E-03  Homo sapiens
  8a7e-assembly1_Q  TM=7.083E-01  e=2.063E-02  Homo sapiens
  7ufg-assembly1_B  TM=6.639E-01  e=3.103E-02  Homo sapiens
  8hgg-assembly1_C  TM=6.312E-01  e=4.997E-02  Homo sapiens
  8d8o-assembly1_B  TM=6.494E-01  e=7.518E-02  Homo sapiens

Foldseek 3Di:
DDDPDDDPPPVVVVVPPPPPDDPPPPVPCPFPPCDAQCQAAGPQAPAHLHVVDDDVQADPSRYGDPQWDWDDRNTDIDGDAQPQDDDDPDLHNNNDRHHND